Protein AF-A0A950MMM9-F1 (afdb_monomer)

Radius of gyration: 18.59 Å; Cα contacts (8 Å, |Δi|>4): 87; chains: 1; bounding box: 39×16×58 Å

Solvent-accessible surface area (backbone atoms only — not comparable to full-atom values): 5320 Å² total; per-residue (Å²): 132,58,73,68,58,53,52,53,50,51,52,51,49,53,52,50,49,23,52,51,36,28,52,47,13,61,76,68,73,34,65,69,38,33,50,53,17,49,55,50,52,47,50,68,50,50,56,55,61,66,41,40,32,41,52,48,6,57,76,69,64,32,95,50,37,70,60,23,38,48,39,33,62,76,36,52,94,40,66,67,40,40,52,53,16,34,53,57,23,70,57,68,68,82,74,66,75,81,116

pLDDT: mean 90.29, std 10.93, range [43.12, 96.94]

Secondary structure (DSSP, 8-state):
--HHHHHHHHHHHHHHHHHHHHHHHHHTT-HHHHHHHHHHHHHHHHHHHHHHHHHHHHHTT-TTHHHHHHHHHHHTT-HHHHHHHHHHHH--GGGSTT-

Mean predicted aligned error: 5.84 Å

Structure (mmCIF, N/CA/C/O backbone):
data_AF-A0A950MMM9-F1
#
_entry.id   AF-A0A950MMM9-F1
#
loop_
_atom_site.group_PDB
_atom_site.id
_atom_site.type_symbol
_atom_site.label_atom_id
_atom_site.label_alt_id
_atom_site.label_comp_id
_atom_site.label_asym_id
_atom_site.label_entity_id
_atom_site.label_seq_id
_atom_site.pdbx_PDB_ins_code
_atom_site.Cartn_x
_atom_site.Cartn_y
_atom_site.Cartn_z
_atom_site.occupancy
_atom_site.B_iso_or_equiv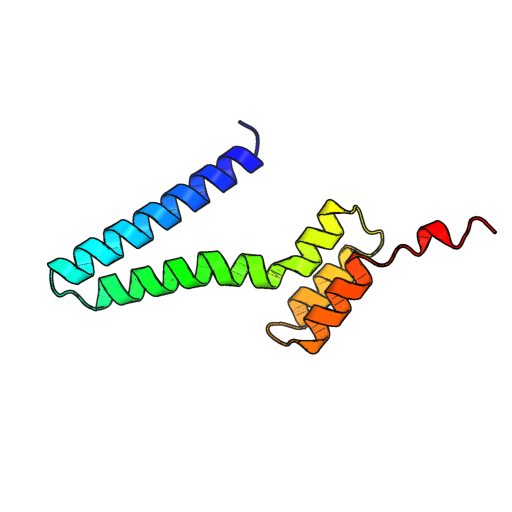
_atom_site.auth_seq_id
_atom_site.auth_comp_id
_atom_site.auth_asym_id
_atom_site.auth_atom_id
_atom_site.pdbx_PDB_model_num
ATOM 1 N N . MET A 1 1 ? 19.305 -3.671 13.507 1.00 60.25 1 MET A N 1
ATOM 2 C CA . MET A 1 1 ? 18.526 -2.594 12.846 1.00 60.25 1 MET A CA 1
ATOM 3 C C . MET A 1 1 ? 17.059 -2.783 13.193 1.00 60.25 1 MET A C 1
ATOM 5 O O . MET A 1 1 ? 16.646 -3.932 13.318 1.00 60.25 1 MET A O 1
ATOM 9 N N . LYS A 1 2 ? 16.277 -1.714 13.401 1.00 84.38 2 LYS A N 1
ATOM 10 C CA . LYS A 1 2 ? 14.838 -1.880 13.657 1.00 84.38 2 LYS A CA 1
ATOM 11 C C . LYS A 1 2 ? 14.160 -2.321 12.349 1.00 84.38 2 LYS A C 1
ATOM 13 O O . LYS A 1 2 ? 14.544 -1.816 11.295 1.00 84.38 2 LYS A O 1
ATOM 18 N N . PRO A 1 3 ? 13.149 -3.208 12.377 1.00 82.56 3 PRO A N 1
ATOM 19 C CA . PRO A 1 3 ? 12.454 -3.665 11.166 1.00 82.56 3 PRO A CA 1
ATOM 20 C C . PRO A 1 3 ? 11.926 -2.514 10.295 1.00 82.56 3 PRO A C 1
ATOM 22 O O . PRO A 1 3 ? 11.953 -2.580 9.072 1.00 82.56 3 PRO A O 1
ATOM 25 N N . VAL A 1 4 ? 11.514 -1.416 10.933 1.00 84.06 4 VAL A N 1
ATOM 26 C CA . VAL A 1 4 ? 11.041 -0.195 10.266 1.00 84.06 4 VAL A CA 1
ATOM 27 C C . VAL A 1 4 ? 12.139 0.480 9.437 1.00 84.06 4 VAL A C 1
ATOM 29 O O . VAL A 1 4 ? 11.857 0.975 8.349 1.00 84.06 4 VAL A O 1
ATOM 32 N N . ASP A 1 5 ? 13.384 0.486 9.915 1.00 89.88 5 ASP A N 1
ATOM 33 C CA . ASP A 1 5 ? 14.507 1.109 9.202 1.00 89.88 5 ASP A CA 1
ATOM 34 C C . ASP A 1 5 ? 14.873 0.299 7.952 1.00 89.88 5 ASP A C 1
ATOM 36 O O . ASP A 1 5 ? 15.177 0.868 6.906 1.00 89.88 5 ASP A O 1
ATOM 40 N N . LEU A 1 6 ? 14.758 -1.032 8.039 1.00 89.62 6 LEU A N 1
ATOM 41 C CA . LEU A 1 6 ? 14.946 -1.935 6.904 1.00 89.62 6 LEU A CA 1
ATOM 42 C C . LEU A 1 6 ? 13.879 -1.708 5.823 1.00 89.62 6 LEU A C 1
ATOM 44 O O . LEU A 1 6 ? 14.220 -1.578 4.651 1.00 89.62 6 LEU A O 1
ATOM 48 N N . ILE A 1 7 ? 12.602 -1.610 6.213 1.00 88.00 7 ILE A N 1
ATOM 49 C CA . ILE A 1 7 ? 11.490 -1.365 5.279 1.00 88.00 7 ILE A CA 1
ATOM 50 C C . ILE A 1 7 ? 11.658 -0.011 4.583 1.00 88.00 7 ILE A C 1
ATOM 52 O O . ILE A 1 7 ? 11.528 0.071 3.366 1.00 88.00 7 ILE A O 1
ATOM 56 N N . LYS A 1 8 ? 11.991 1.046 5.333 1.00 88.06 8 LYS A N 1
ATOM 57 C CA . LYS A 1 8 ? 12.254 2.377 4.761 1.00 88.06 8 LYS A CA 1
ATOM 58 C C . LYS A 1 8 ? 13.406 2.349 3.759 1.00 88.06 8 LYS A C 1
ATOM 60 O O . LYS A 1 8 ? 13.271 2.914 2.678 1.00 88.06 8 LYS A O 1
ATOM 65 N N . GLY A 1 9 ? 14.508 1.680 4.104 1.00 91.06 9 GLY A N 1
ATOM 66 C CA . GLY A 1 9 ? 15.646 1.510 3.202 1.00 91.06 9 GLY A CA 1
ATOM 67 C C . GLY A 1 9 ? 15.256 0.774 1.922 1.00 91.06 9 GLY A C 1
ATOM 68 O O . GLY A 1 9 ? 15.588 1.226 0.832 1.00 91.06 9 GLY A O 1
ATOM 69 N N . LEU A 1 10 ? 14.482 -0.306 2.040 1.00 90.75 10 LEU A N 1
ATOM 70 C CA . LEU A 1 10 ? 14.015 -1.077 0.891 1.00 90.75 10 LEU A CA 1
ATOM 71 C C . LEU A 1 10 ? 13.089 -0.256 -0.017 1.00 90.75 10 LEU A C 1
ATOM 73 O O . LEU A 1 10 ? 13.301 -0.238 -1.225 1.00 90.75 10 LEU A O 1
ATOM 77 N N . LEU A 1 11 ? 12.126 0.484 0.542 1.00 92.12 11 LEU A N 1
ATOM 78 C CA . LEU A 1 11 ? 11.259 1.382 -0.232 1.00 92.12 11 LEU A CA 1
ATOM 79 C C . LEU A 1 11 ? 12.064 2.469 -0.958 1.00 92.12 11 LEU A C 1
ATOM 81 O O . LEU A 1 11 ? 11.802 2.743 -2.126 1.00 92.12 11 LEU A O 1
ATOM 85 N N . ALA A 1 12 ? 13.066 3.055 -0.296 1.00 93.56 12 ALA A N 1
ATOM 86 C CA . ALA A 1 12 ? 13.942 4.050 -0.909 1.00 93.56 12 ALA A CA 1
ATOM 87 C C . ALA A 1 12 ? 14.769 3.461 -2.063 1.00 93.56 12 ALA A C 1
ATOM 89 O O . ALA A 1 12 ? 14.908 4.101 -3.102 1.00 93.56 12 ALA A O 1
ATOM 90 N N . ILE A 1 13 ? 15.270 2.231 -1.911 1.00 94.25 13 ILE A N 1
ATOM 91 C CA . ILE A 1 13 ? 15.993 1.522 -2.975 1.00 94.25 13 ILE A CA 1
ATOM 92 C C . ILE A 1 13 ? 15.065 1.238 -4.159 1.00 94.25 13 ILE A C 1
ATOM 94 O O . ILE A 1 13 ? 15.438 1.520 -5.293 1.00 94.25 13 ILE A O 1
ATOM 98 N N . VAL A 1 14 ? 13.856 0.722 -3.919 1.00 92.62 14 VAL A N 1
ATOM 99 C CA . VAL A 1 14 ? 12.881 0.444 -4.989 1.00 92.62 14 VAL A CA 1
ATOM 100 C C . VAL A 1 14 ? 12.499 1.731 -5.724 1.00 92.62 14 VAL A C 1
ATOM 102 O O . VAL A 1 14 ? 12.439 1.731 -6.951 1.00 92.62 14 VAL A O 1
ATOM 105 N N . LEU A 1 15 ? 12.312 2.839 -5.001 1.00 94.38 15 LEU A N 1
ATOM 106 C CA . LEU A 1 15 ? 12.033 4.146 -5.598 1.00 94.38 15 LEU A CA 1
ATOM 107 C C . LEU A 1 15 ? 13.208 4.648 -6.449 1.00 94.38 15 LEU A C 1
ATOM 109 O O . LEU A 1 15 ? 13.004 5.099 -7.574 1.00 94.38 15 LEU A O 1
ATOM 113 N N . ALA A 1 16 ? 14.439 4.540 -5.941 1.00 95.38 16 ALA A N 1
ATOM 114 C CA . ALA A 1 16 ? 15.635 4.912 -6.690 1.00 95.38 16 ALA A CA 1
ATOM 115 C C . ALA A 1 16 ? 15.802 4.052 -7.952 1.00 95.38 16 ALA A C 1
ATOM 117 O O . ALA A 1 16 ? 16.111 4.581 -9.016 1.00 95.38 16 ALA A O 1
ATOM 118 N N . LEU A 1 17 ? 15.544 2.745 -7.861 1.00 94.69 17 LEU A N 1
ATOM 119 C CA . LEU A 1 17 ? 15.566 1.834 -9.004 1.00 94.69 17 LEU A CA 1
ATOM 120 C C . LEU A 1 17 ? 14.508 2.203 -10.041 1.00 94.69 17 LEU A C 1
ATOM 122 O O . LEU A 1 17 ? 14.845 2.286 -11.216 1.00 94.69 17 LEU A O 1
ATOM 126 N N . ALA A 1 18 ? 13.268 2.474 -9.626 1.00 93.94 18 ALA A N 1
ATOM 127 C CA . ALA A 1 18 ? 12.215 2.921 -10.535 1.00 93.94 18 ALA A CA 1
ATOM 128 C C . ALA A 1 18 ? 12.632 4.209 -11.265 1.00 93.94 18 ALA A C 1
ATOM 130 O O . ALA A 1 18 ? 12.520 4.298 -12.484 1.00 93.94 18 ALA A O 1
ATOM 131 N N . PHE A 1 19 ? 13.206 5.174 -10.543 1.00 96.12 19 PHE A N 1
ATOM 132 C CA . PHE A 1 19 ? 13.686 6.423 -11.131 1.00 96.12 19 PHE A CA 1
ATOM 133 C C . PHE A 1 19 ? 14.841 6.218 -12.124 1.00 96.12 19 PHE A C 1
ATOM 135 O O . PHE A 1 19 ? 14.818 6.768 -13.224 1.00 96.12 19 PHE A O 1
ATOM 142 N N . LEU A 1 20 ? 15.834 5.394 -11.776 1.00 96.56 20 LEU A N 1
ATOM 143 C CA . LEU A 1 20 ? 16.960 5.076 -12.661 1.00 96.56 20 LEU A CA 1
ATOM 144 C C . LEU A 1 20 ? 16.512 4.307 -13.908 1.00 96.56 20 LEU A C 1
ATOM 146 O O . LEU A 1 20 ? 16.988 4.593 -15.006 1.00 96.56 20 LEU A O 1
ATOM 150 N N . LEU A 1 21 ? 15.582 3.362 -13.752 1.00 95.62 21 LEU A N 1
ATOM 151 C CA . LEU A 1 21 ? 15.020 2.582 -14.851 1.00 95.62 21 LEU A CA 1
ATOM 152 C C . LEU A 1 21 ? 14.221 3.477 -15.807 1.00 95.62 21 LEU A C 1
ATOM 154 O O . LEU A 1 21 ? 14.354 3.356 -17.023 1.00 95.62 21 LEU A O 1
ATOM 158 N N . TRP A 1 22 ? 13.452 4.421 -15.258 1.00 96.94 22 TRP A N 1
ATOM 159 C CA . TRP A 1 22 ? 12.728 5.425 -16.030 1.00 96.94 22 TRP A CA 1
ATOM 160 C C . TRP A 1 22 ? 13.674 6.341 -16.814 1.00 96.94 22 TRP A C 1
ATOM 162 O O . TRP A 1 22 ? 13.478 6.534 -18.015 1.00 96.94 22 TRP A O 1
ATOM 172 N N . LEU A 1 23 ? 14.726 6.861 -16.167 1.00 96.81 23 LEU A N 1
ATOM 173 C CA . LEU A 1 23 ? 15.753 7.678 -16.823 1.00 96.81 23 LEU A CA 1
ATOM 174 C C . LEU A 1 23 ? 16.409 6.909 -17.969 1.00 96.81 23 LEU A C 1
ATOM 176 O O . LEU A 1 23 ? 16.454 7.398 -19.097 1.00 96.81 23 LEU A O 1
ATOM 180 N N . TYR A 1 24 ? 16.877 5.692 -17.694 1.00 96.62 24 TYR A N 1
ATOM 181 C CA . TYR A 1 24 ? 17.512 4.848 -18.698 1.00 96.62 24 TYR A CA 1
ATOM 182 C C . TYR A 1 24 ? 16.571 4.557 -19.870 1.00 96.62 24 TYR A C 1
ATOM 184 O O . TYR A 1 24 ? 16.946 4.788 -21.015 1.00 96.62 24 TYR A O 1
ATOM 192 N N . GLY A 1 25 ? 15.340 4.117 -19.596 1.00 96.06 25 GLY A N 1
ATOM 193 C CA . GLY A 1 25 ? 14.349 3.823 -20.630 1.00 96.06 25 GLY A CA 1
ATOM 194 C C . GLY A 1 25 ? 14.028 5.036 -21.503 1.00 96.06 25 GLY A C 1
ATOM 195 O O . GLY A 1 25 ? 13.925 4.908 -22.721 1.00 96.06 25 GLY A O 1
ATOM 196 N N . THR A 1 26 ? 13.956 6.223 -20.896 1.00 95.19 26 THR A N 1
ATOM 197 C CA . THR A 1 26 ? 13.692 7.484 -21.602 1.00 95.19 26 THR A CA 1
ATOM 198 C C . THR A 1 26 ? 14.847 7.860 -22.530 1.00 95.19 26 THR A C 1
ATOM 200 O O . THR A 1 26 ? 14.623 8.138 -23.705 1.00 95.19 26 THR A O 1
ATOM 203 N N . PHE A 1 27 ? 16.092 7.833 -22.041 1.00 96.94 27 PHE A N 1
ATOM 204 C CA . PHE A 1 27 ? 17.260 8.225 -22.842 1.00 96.94 27 PHE A CA 1
ATOM 205 C C . PHE A 1 27 ? 17.694 7.164 -23.860 1.00 96.94 27 PHE A C 1
ATOM 207 O O . PHE A 1 27 ? 18.234 7.512 -24.906 1.00 96.94 27 PHE A O 1
ATOM 214 N N . ALA A 1 28 ? 17.454 5.882 -23.581 1.00 96.56 28 ALA A N 1
ATOM 215 C CA . ALA A 1 28 ? 17.767 4.774 -24.483 1.00 96.56 28 ALA A CA 1
ATOM 216 C C . ALA A 1 28 ? 16.629 4.447 -25.469 1.00 96.56 28 ALA A C 1
ATOM 218 O O . ALA A 1 28 ? 16.776 3.526 -26.270 1.00 96.56 28 ALA A O 1
ATOM 219 N N . ASN A 1 29 ? 15.507 5.176 -25.413 1.00 94.81 29 ASN A N 1
ATOM 220 C CA . ASN A 1 29 ? 14.304 4.940 -26.216 1.00 94.81 29 ASN A CA 1
ATOM 221 C C . ASN A 1 29 ? 13.761 3.499 -26.092 1.00 94.81 29 ASN A C 1
ATOM 223 O O . ASN A 1 29 ? 13.377 2.869 -27.076 1.00 94.81 29 ASN A O 1
ATOM 227 N N . GLN A 1 30 ? 13.761 2.976 -24.864 1.00 96.12 30 GLN A N 1
ATOM 228 C CA . GLN A 1 30 ? 13.312 1.631 -24.509 1.00 96.12 30 GLN A CA 1
ATOM 229 C C . GLN A 1 30 ? 12.007 1.728 -23.697 1.00 96.12 30 GLN A C 1
ATOM 231 O O . GLN A 1 30 ? 12.057 1.898 -22.471 1.00 96.12 30 GLN A O 1
ATOM 236 N N . PRO A 1 31 ? 10.831 1.650 -24.348 1.00 94.94 31 PRO A N 1
ATOM 237 C CA . PRO A 1 31 ? 9.544 1.894 -23.697 1.00 94.94 3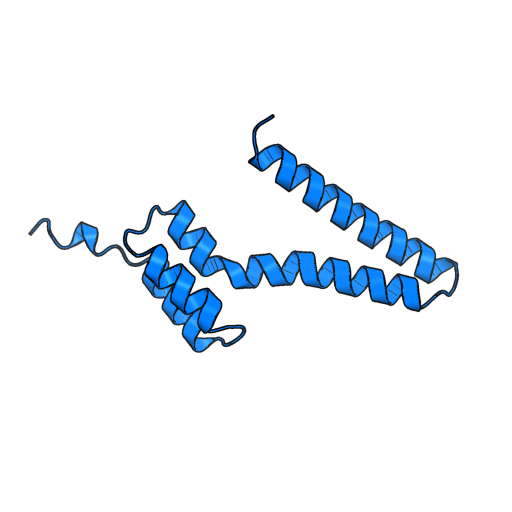1 PRO A CA 1
ATOM 238 C C . PRO A 1 31 ? 9.230 0.879 -22.592 1.00 94.94 31 PRO A C 1
ATOM 240 O O . PRO A 1 31 ? 8.659 1.260 -21.574 1.00 94.94 31 PRO A O 1
ATOM 243 N N . ASP A 1 32 ? 9.678 -0.372 -22.723 1.00 96.56 32 ASP A N 1
ATOM 244 C CA . ASP A 1 32 ? 9.436 -1.421 -21.724 1.00 96.56 32 ASP A CA 1
ATOM 245 C C . ASP A 1 32 ? 10.027 -1.072 -20.348 1.00 96.56 32 ASP A C 1
ATOM 247 O O . ASP A 1 32 ? 9.412 -1.332 -19.308 1.00 96.56 32 ASP A O 1
ATOM 251 N N . PHE A 1 33 ? 11.197 -0.422 -20.319 1.00 93.88 33 PHE A N 1
ATOM 252 C CA . PHE A 1 33 ? 11.815 0.047 -19.076 1.00 93.88 33 PHE A CA 1
ATOM 253 C C . PHE A 1 33 ? 11.055 1.226 -18.470 1.00 93.88 33 PHE A C 1
ATOM 255 O O . PHE A 1 33 ? 10.876 1.281 -17.255 1.00 93.88 33 PHE A O 1
ATOM 262 N N . VAL A 1 34 ? 10.549 2.136 -19.304 1.00 94.94 34 VAL A N 1
ATOM 263 C CA . VAL A 1 34 ? 9.714 3.255 -18.848 1.00 94.94 34 VAL A CA 1
ATOM 264 C C . VAL A 1 34 ? 8.413 2.738 -18.239 1.00 94.94 34 VAL A C 1
ATOM 266 O O . VAL A 1 34 ? 8.053 3.142 -17.134 1.00 94.94 34 VAL A O 1
ATOM 269 N N . THR A 1 35 ? 7.743 1.800 -18.911 1.00 96.31 35 THR A N 1
ATOM 270 C CA . THR A 1 35 ? 6.537 1.154 -18.392 1.00 96.31 35 THR A CA 1
ATOM 271 C C . THR A 1 35 ? 6.843 0.439 -17.085 1.00 96.31 35 THR A C 1
ATOM 273 O O . THR A 1 35 ? 6.208 0.725 -16.080 1.00 96.31 35 THR A O 1
ATOM 276 N N . THR A 1 36 ? 7.869 -0.407 -17.030 1.00 95.38 36 THR A N 1
ATOM 277 C CA . THR A 1 36 ? 8.228 -1.117 -15.791 1.00 95.38 36 THR A CA 1
ATOM 278 C C . THR A 1 36 ? 8.451 -0.155 -14.618 1.00 95.38 36 THR A C 1
ATOM 280 O O . THR A 1 36 ? 7.945 -0.389 -13.520 1.00 95.38 36 THR A O 1
ATOM 283 N N . ALA A 1 37 ? 9.130 0.971 -14.850 1.00 95.06 37 ALA A N 1
ATOM 284 C CA . ALA A 1 37 ? 9.344 1.991 -13.831 1.00 95.06 37 ALA A CA 1
ATOM 285 C C . ALA A 1 37 ? 8.040 2.634 -13.333 1.00 95.06 37 ALA A C 1
ATOM 287 O O . ALA A 1 37 ? 7.888 2.853 -12.130 1.00 95.06 37 ALA A O 1
ATOM 288 N N . MET A 1 38 ? 7.092 2.906 -14.235 1.00 94.38 38 MET A N 1
ATOM 289 C CA . MET A 1 38 ? 5.770 3.429 -13.871 1.00 94.38 38 MET A CA 1
ATOM 290 C C . MET A 1 38 ? 5.016 2.446 -12.978 1.00 94.38 38 MET A C 1
ATOM 292 O O . MET A 1 38 ? 4.549 2.834 -11.914 1.00 94.38 38 MET A O 1
ATOM 296 N N . TRP A 1 39 ? 4.985 1.160 -13.339 1.00 95.00 39 TRP A N 1
ATOM 297 C CA . TRP A 1 39 ? 4.311 0.131 -12.540 1.00 95.00 39 TRP A CA 1
ATOM 298 C C . TRP A 1 39 ? 4.941 -0.029 -11.150 1.00 95.00 39 TRP A C 1
ATOM 300 O O . TRP A 1 39 ? 4.231 -0.222 -10.163 1.00 95.00 39 TRP A O 1
ATOM 310 N N . MET A 1 40 ? 6.269 0.088 -11.046 1.00 92.62 40 MET A N 1
ATOM 311 C CA . MET A 1 40 ? 6.965 0.101 -9.755 1.00 92.62 40 MET A CA 1
ATOM 312 C C . MET A 1 40 ? 6.566 1.313 -8.903 1.00 92.62 40 MET A C 1
ATOM 314 O O . MET A 1 40 ? 6.302 1.161 -7.709 1.00 92.62 40 MET A O 1
ATOM 318 N N . GLY A 1 41 ? 6.505 2.504 -9.505 1.00 92.25 41 GLY A N 1
ATOM 319 C CA . GLY A 1 41 ? 6.053 3.726 -8.838 1.00 92.25 41 GLY A CA 1
ATOM 320 C C . GLY A 1 41 ? 4.599 3.632 -8.374 1.00 92.25 41 GLY A C 1
ATOM 321 O O . GLY A 1 41 ? 4.300 3.921 -7.215 1.00 92.25 41 GLY A O 1
ATOM 322 N N . ASP A 1 42 ? 3.714 3.143 -9.239 1.00 92.44 42 ASP A N 1
ATOM 323 C CA . ASP A 1 42 ? 2.302 2.941 -8.925 1.00 92.44 42 ASP A CA 1
ATOM 324 C C . ASP A 1 42 ? 2.134 1.960 -7.767 1.00 92.44 42 ASP A C 1
ATOM 326 O O . ASP A 1 42 ? 1.425 2.260 -6.810 1.00 92.44 42 ASP A O 1
ATOM 330 N N . ALA A 1 43 ? 2.833 0.823 -7.780 1.00 91.75 43 ALA A N 1
ATOM 331 C CA . ALA A 1 43 ? 2.779 -0.140 -6.683 1.00 91.75 43 ALA A CA 1
ATOM 332 C C . ALA A 1 43 ? 3.238 0.473 -5.348 1.00 91.75 43 ALA A C 1
ATOM 334 O O . ALA A 1 43 ? 2.599 0.249 -4.316 1.00 91.75 43 ALA A O 1
ATOM 335 N N . LEU A 1 44 ? 4.304 1.284 -5.363 1.00 92.19 44 LEU A N 1
ATOM 336 C CA . LEU A 1 44 ? 4.815 1.970 -4.171 1.00 92.19 44 LEU A CA 1
ATOM 337 C C . LEU A 1 44 ? 3.802 2.937 -3.552 1.00 92.19 44 LEU A C 1
ATOM 339 O O . LEU A 1 44 ? 3.819 3.121 -2.337 1.00 92.19 44 LEU A O 1
ATOM 343 N N . VAL A 1 45 ? 2.934 3.553 -4.354 1.00 90.88 45 VAL A N 1
ATOM 344 C CA . VAL A 1 45 ? 1.933 4.521 -3.877 1.00 90.88 45 VAL A CA 1
ATOM 345 C C . VAL A 1 45 ? 0.607 3.837 -3.557 1.00 90.88 45 VAL A C 1
ATOM 347 O O . VAL A 1 45 ? 0.022 4.061 -2.494 1.00 90.88 45 VAL A O 1
ATOM 350 N N . MET A 1 46 ? 0.138 2.976 -4.456 1.00 92.94 46 MET A N 1
ATOM 351 C CA . MET A 1 46 ? -1.183 2.365 -4.385 1.00 92.94 46 MET A CA 1
ATOM 352 C C . MET A 1 46 ? -1.281 1.357 -3.241 1.00 92.94 46 MET A C 1
ATOM 354 O O . MET A 1 46 ?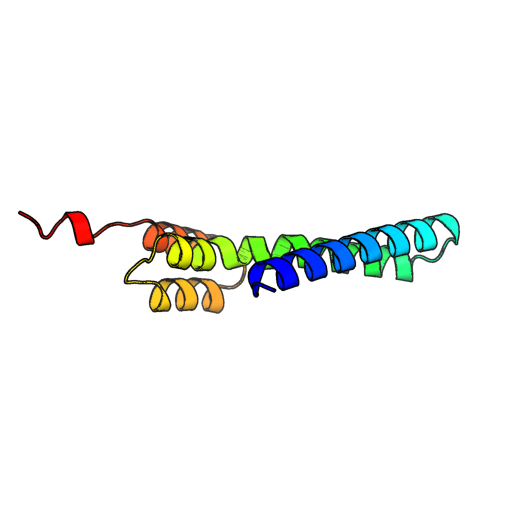 -2.265 1.377 -2.502 1.00 92.94 46 MET A O 1
ATOM 358 N N . ILE A 1 47 ? -0.260 0.516 -3.026 1.00 91.50 47 ILE A N 1
ATOM 359 C CA . ILE A 1 47 ? -0.299 -0.499 -1.960 1.00 91.50 47 ILE A CA 1
ATOM 360 C C . ILE A 1 47 ? -0.452 0.155 -0.573 1.00 91.50 47 ILE A C 1
ATOM 362 O O . ILE A 1 47 ? -1.369 -0.227 0.161 1.00 91.50 47 ILE A O 1
ATOM 366 N N . PRO A 1 48 ? 0.362 1.159 -0.183 1.00 90.25 48 PRO A N 1
ATOM 367 C CA . PRO A 1 48 ? 0.148 1.855 1.081 1.00 90.25 48 PRO A CA 1
ATOM 368 C C . PRO A 1 48 ? -1.186 2.595 1.143 1.00 90.25 48 PRO A C 1
ATOM 370 O O . PRO A 1 48 ? -1.838 2.529 2.182 1.00 90.25 48 PRO A O 1
ATOM 373 N N . ALA A 1 49 ? -1.607 3.261 0.059 1.00 92.81 49 ALA A N 1
ATOM 374 C CA . ALA A 1 49 ? -2.864 4.014 0.017 1.00 92.81 49 ALA A CA 1
ATOM 375 C C . ALA A 1 49 ? -4.074 3.124 0.328 1.00 92.81 49 ALA A C 1
ATOM 377 O O . ALA A 1 49 ? -4.955 3.473 1.117 1.00 92.81 49 ALA A O 1
ATOM 378 N N . TYR A 1 50 ? -4.072 1.919 -0.222 1.00 93.75 50 TYR A N 1
ATOM 379 C CA . TYR A 1 50 ? -5.077 0.914 0.069 1.00 93.75 50 TYR A CA 1
ATOM 380 C C . TYR A 1 50 ? -5.066 0.443 1.514 1.00 93.75 50 TYR A C 1
ATOM 382 O O . TYR A 1 50 ? -6.110 0.284 2.140 1.00 93.75 50 TYR A O 1
ATOM 390 N N . LEU A 1 51 ? -3.878 0.258 2.081 1.00 94.81 51 LEU A N 1
ATOM 391 C CA . LEU A 1 51 ? -3.722 -0.239 3.440 1.00 94.81 51 LEU A CA 1
ATOM 392 C C . LEU A 1 51 ? -3.902 0.841 4.515 1.00 94.81 51 LEU A C 1
ATOM 394 O O . LEU A 1 51 ? -3.846 0.495 5.695 1.00 94.81 51 LEU A O 1
ATOM 398 N N . ILE A 1 52 ? -4.165 2.105 4.150 1.00 95.69 52 ILE A N 1
ATOM 399 C CA . ILE A 1 52 ? -4.343 3.223 5.094 1.00 95.69 52 ILE A CA 1
ATOM 400 C C . ILE A 1 52 ? -5.277 2.861 6.262 1.00 95.69 52 ILE A C 1
ATOM 402 O O . ILE A 1 52 ? -4.816 2.978 7.395 1.00 95.69 52 ILE A O 1
ATOM 406 N N . PRO A 1 53 ? -6.515 2.354 6.070 1.00 96.06 53 PRO A N 1
ATOM 407 C CA . PRO A 1 53 ? -7.405 2.039 7.190 1.00 96.06 53 PRO A CA 1
ATOM 408 C C . PRO A 1 53 ? -6.801 1.029 8.171 1.00 96.06 53 PRO A C 1
ATOM 410 O O . PRO A 1 53 ? -6.869 1.206 9.390 1.00 96.06 53 PRO A O 1
ATOM 413 N N . SER A 1 54 ? -6.156 -0.013 7.641 1.00 95.88 54 SER A N 1
ATOM 414 C CA . SER A 1 54 ? -5.481 -1.050 8.426 1.00 95.88 54 SER A CA 1
ATOM 415 C C . SER A 1 54 ? -4.279 -0.493 9.192 1.00 95.88 54 SER A C 1
ATOM 417 O O . SER A 1 54 ? -4.112 -0.781 10.378 1.00 95.88 54 SER A O 1
ATO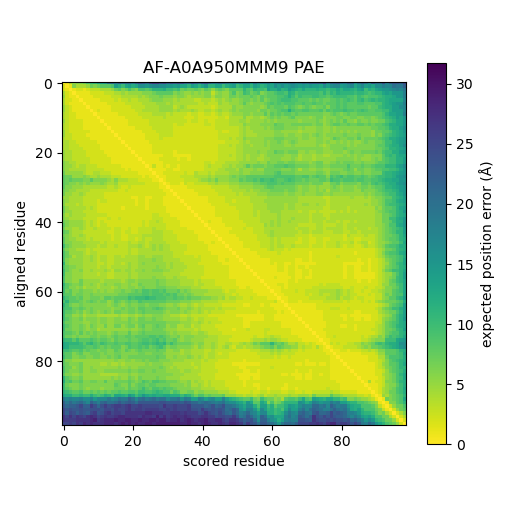M 419 N N . ILE A 1 55 ? -3.457 0.328 8.530 1.00 94.88 55 ILE A N 1
ATOM 420 C CA . ILE A 1 55 ? -2.296 0.993 9.132 1.00 94.88 55 ILE A CA 1
ATOM 421 C C . ILE A 1 55 ? -2.766 1.939 10.237 1.00 94.88 55 ILE A C 1
ATOM 423 O O . ILE A 1 55 ? -2.236 1.892 11.344 1.00 94.88 55 ILE A O 1
ATOM 427 N N . THR A 1 56 ? -3.794 2.751 9.983 1.00 95.25 56 THR A N 1
ATOM 428 C CA . THR A 1 56 ? -4.380 3.653 10.977 1.00 95.25 56 THR A CA 1
ATOM 429 C C . THR A 1 56 ? -4.888 2.877 12.183 1.00 95.25 56 THR A C 1
ATOM 431 O O . THR A 1 56 ? -4.503 3.210 13.301 1.00 95.25 56 THR A O 1
ATOM 434 N N . ALA A 1 57 ? -5.680 1.818 11.985 1.00 95.25 57 ALA A N 1
ATOM 435 C CA . ALA A 1 57 ? -6.184 0.986 13.078 1.00 95.25 57 ALA A CA 1
ATOM 436 C C . ALA A 1 57 ? -5.049 0.393 13.926 1.00 95.25 57 ALA A C 1
ATOM 438 O O . ALA A 1 57 ? -5.164 0.332 15.150 1.00 95.25 57 ALA A O 1
ATOM 439 N N . TRP A 1 58 ? -3.948 -0.014 13.291 1.00 94.12 58 TRP A N 1
ATOM 440 C CA . TRP A 1 58 ? -2.769 -0.522 13.985 1.00 94.12 58 TRP A CA 1
ATOM 441 C C . TRP A 1 58 ? -2.057 0.574 14.791 1.00 94.12 58 TRP A C 1
ATOM 443 O O . TRP A 1 58 ? -1.771 0.373 15.972 1.00 94.12 58 TRP A O 1
ATOM 453 N N . LEU A 1 59 ? -1.838 1.750 14.195 1.00 93.00 59 LEU A N 1
ATOM 454 C CA . LEU A 1 59 ? -1.169 2.888 14.838 1.00 93.00 59 LEU A CA 1
ATOM 455 C C . LEU A 1 59 ? -1.940 3.417 16.051 1.00 93.00 59 LEU A C 1
ATOM 457 O O . LEU A 1 59 ? -1.333 3.749 17.069 1.00 93.00 59 LEU A O 1
ATOM 461 N N . VAL A 1 60 ? -3.271 3.467 15.967 1.00 92.19 60 VAL A N 1
ATOM 462 C CA . VAL A 1 60 ? -4.129 3.928 17.072 1.00 92.19 60 VAL A CA 1
ATOM 463 C C . VAL A 1 60 ? -4.501 2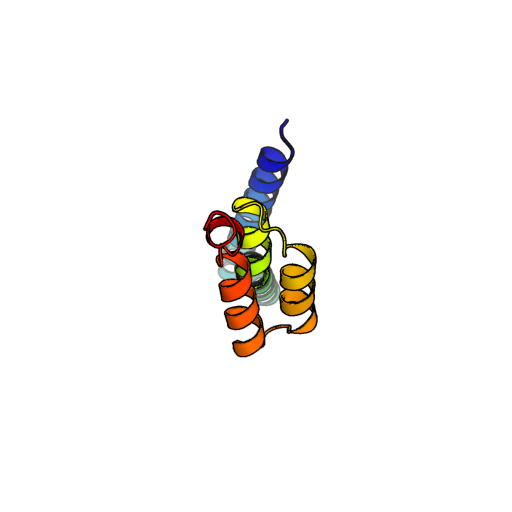.813 18.051 1.00 92.19 60 VAL A C 1
ATOM 465 O O . VAL A 1 60 ? -5.252 3.065 18.987 1.00 92.19 60 VAL A O 1
ATOM 468 N N . LYS A 1 61 ? -3.977 1.591 17.861 1.00 90.44 61 LYS A N 1
ATOM 469 C CA . LYS A 1 61 ? -4.267 0.402 18.684 1.00 90.44 61 LYS A CA 1
ATOM 470 C C . LYS A 1 61 ? -5.768 0.102 18.803 1.00 90.44 61 LYS A C 1
ATOM 472 O O . LYS A 1 61 ? -6.259 -0.234 19.877 1.00 90.44 61 LYS A O 1
ATOM 477 N N . SER A 1 62 ? -6.497 0.214 17.693 1.00 89.31 62 SER A N 1
ATOM 478 C CA . SER A 1 62 ? -7.942 -0.021 17.662 1.00 89.31 62 SER A CA 1
ATOM 479 C C . SER A 1 62 ? -8.290 -1.451 18.113 1.00 89.31 62 SER A C 1
ATOM 481 O O . SER A 1 62 ? -7.719 -2.412 17.581 1.00 89.31 62 SER A O 1
ATOM 483 N N . PRO A 1 63 ? -9.283 -1.644 19.006 1.00 90.31 63 PRO A N 1
ATOM 484 C CA . PRO A 1 63 ? -9.746 -2.979 19.405 1.00 90.31 63 PRO A CA 1
ATOM 485 C C . PRO A 1 63 ? -10.370 -3.756 18.234 1.00 90.31 63 PRO A C 1
ATOM 487 O O . PRO A 1 63 ? -10.494 -4.979 18.280 1.00 90.31 63 PRO A O 1
ATOM 490 N N . ARG A 1 64 ? -10.738 -3.055 17.154 1.00 93.06 64 ARG A N 1
ATOM 491 C CA . ARG A 1 64 ? -11.366 -3.611 15.948 1.00 93.06 64 ARG A CA 1
ATOM 492 C C . ARG A 1 64 ? -10.377 -3.922 14.833 1.00 93.06 64 ARG A C 1
ATOM 494 O O . ARG A 1 64 ? -10.815 -4.164 13.712 1.00 93.06 64 ARG A O 1
ATOM 501 N N . LEU A 1 65 ? -9.069 -3.932 15.106 1.00 94.06 65 LEU A N 1
ATOM 502 C CA . LEU A 1 65 ? -8.032 -4.106 14.082 1.00 94.06 65 LEU A CA 1
ATOM 503 C C . LEU A 1 65 ? -8.324 -5.272 13.126 1.00 94.06 65 LEU A C 1
ATOM 505 O O . LEU A 1 65 ? -8.269 -5.090 11.915 1.00 94.06 65 LEU A O 1
ATOM 509 N N . LYS A 1 66 ? -8.701 -6.447 13.649 1.00 94.44 66 LYS A N 1
ATOM 510 C CA . LYS A 1 66 ? -9.018 -7.624 12.819 1.00 94.44 66 LYS A CA 1
ATOM 511 C C . LYS A 1 66 ? -10.183 -7.364 11.860 1.00 94.44 66 LYS A C 1
ATOM 513 O O . LYS A 1 66 ? -10.094 -7.711 10.688 1.00 94.44 66 LYS A O 1
ATOM 518 N N . THR A 1 67 ? -11.246 -6.727 12.343 1.00 95.19 67 THR A N 1
ATOM 519 C CA . THR A 1 67 ? -12.429 -6.387 11.542 1.00 95.19 67 THR A CA 1
ATOM 520 C C . THR A 1 67 ? -12.113 -5.320 10.497 1.00 95.19 67 THR A C 1
ATOM 522 O O . THR A 1 67 ? -12.526 -5.456 9.350 1.00 95.19 67 THR A O 1
ATOM 525 N N . VAL A 1 68 ? -11.340 -4.290 10.863 1.00 96.06 68 VAL A N 1
ATOM 526 C CA . VAL A 1 68 ? -10.885 -3.250 9.925 1.00 96.06 68 VAL A CA 1
ATOM 527 C C . VAL A 1 68 ? -10.044 -3.869 8.814 1.00 96.06 68 VAL A C 1
ATOM 529 O O . VAL A 1 68 ? -10.316 -3.616 7.646 1.00 96.06 68 VAL A O 1
ATOM 532 N N . VAL A 1 69 ? -9.071 -4.716 9.161 1.00 95.81 69 VAL A N 1
ATOM 533 C CA . VAL A 1 69 ? -8.221 -5.410 8.183 1.00 95.81 69 VAL A CA 1
ATOM 534 C C . VAL A 1 69 ? -9.062 -6.287 7.262 1.00 95.81 69 VAL A C 1
ATOM 536 O O . VAL A 1 69 ? -8.866 -6.245 6.053 1.00 95.81 69 VAL A O 1
ATOM 539 N N . LEU A 1 70 ? -10.020 -7.037 7.810 1.00 96.56 70 LEU A N 1
ATOM 540 C CA . LEU A 1 70 ? -10.892 -7.904 7.023 1.00 96.56 70 LEU A CA 1
ATOM 541 C C . LEU A 1 70 ? -11.715 -7.109 6.005 1.00 96.56 70 LEU A C 1
ATOM 543 O O . LEU A 1 70 ? -11.744 -7.464 4.832 1.00 96.56 70 LEU A O 1
ATOM 547 N N . ILE A 1 71 ? -12.354 -6.021 6.440 1.00 94.94 71 ILE A N 1
ATOM 548 C CA . ILE A 1 71 ? -13.194 -5.188 5.572 1.00 94.94 71 ILE A CA 1
ATO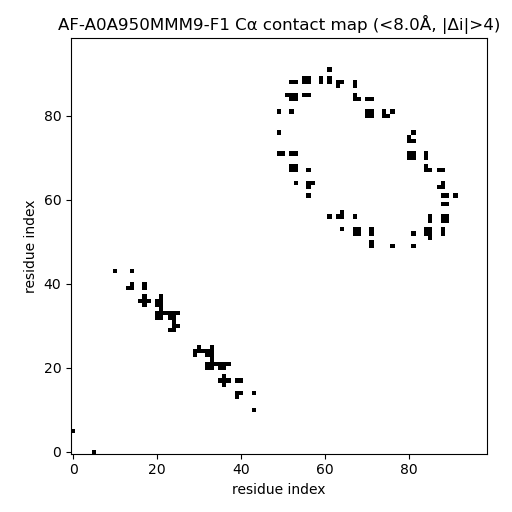M 549 C C . ILE A 1 71 ? -12.347 -4.451 4.539 1.00 94.94 71 ILE A C 1
ATOM 551 O O . ILE A 1 71 ? -12.751 -4.367 3.385 1.00 94.94 71 ILE A O 1
ATOM 555 N N . ASN A 1 72 ? -11.163 -3.972 4.922 1.00 94.81 72 ASN A N 1
ATOM 556 C CA . ASN A 1 72 ? -10.258 -3.308 3.995 1.00 94.81 72 ASN A CA 1
ATOM 557 C C . ASN A 1 72 ? -9.764 -4.279 2.907 1.00 94.81 72 ASN A C 1
ATOM 559 O O . ASN A 1 72 ? -9.851 -3.967 1.724 1.00 94.81 72 ASN A O 1
ATOM 563 N N . VAL A 1 73 ? -9.330 -5.488 3.290 1.00 93.94 73 VAL A N 1
ATOM 564 C CA . VAL A 1 73 ? -8.805 -6.506 2.360 1.00 93.94 73 VAL A CA 1
ATOM 565 C C . VAL A 1 73 ? -9.902 -7.095 1.466 1.00 93.94 73 VAL A C 1
ATOM 567 O O . VAL A 1 73 ? -9.743 -7.147 0.250 1.00 93.94 73 VAL A O 1
ATOM 570 N N . LEU A 1 74 ? -11.038 -7.509 2.034 1.00 95.06 74 LEU A N 1
ATOM 571 C CA . LEU A 1 74 ? -12.144 -8.077 1.248 1.00 95.06 74 LEU A CA 1
ATOM 572 C C . LEU A 1 74 ? -12.894 -7.020 0.434 1.00 95.06 74 LEU A C 1
ATOM 574 O O . LEU A 1 74 ? -13.452 -7.335 -0.613 1.00 95.06 74 LEU A O 1
ATOM 578 N N . GLY A 1 75 ? -12.901 -5.771 0.901 1.00 91.69 75 GLY A N 1
ATOM 579 C CA . GLY A 1 75 ? -13.483 -4.644 0.183 1.00 91.69 75 GLY A CA 1
ATOM 580 C C . GLY A 1 75 ? -12.729 -4.283 -1.096 1.00 91.69 75 GLY A C 1
ATOM 581 O O . GLY A 1 75 ? -13.300 -3.616 -1.958 1.00 91.69 75 GLY A O 1
ATOM 582 N N . GLY A 1 76 ? -11.478 -4.735 -1.246 1.00 90.50 76 GLY A N 1
ATOM 583 C CA . GLY A 1 76 ? -10.652 -4.424 -2.410 1.00 90.50 76 GLY A CA 1
ATOM 584 C C . GLY A 1 76 ? -10.573 -2.917 -2.669 1.00 90.50 76 GLY A C 1
ATOM 585 O O . GLY A 1 76 ? -10.641 -2.103 -1.755 1.00 90.50 76 GLY A O 1
ATOM 586 N N . TRP A 1 77 ? -10.503 -2.519 -3.938 1.00 90.88 77 TRP A N 1
ATOM 587 C CA . TRP A 1 77 ? -10.392 -1.105 -4.323 1.00 90.88 77 TRP A CA 1
ATOM 588 C C . TRP A 1 77 ? -11.692 -0.292 -4.230 1.00 90.88 77 TRP A C 1
ATOM 590 O O . TRP A 1 77 ? -11.789 0.805 -4.783 1.00 90.88 77 TRP A O 1
ATOM 600 N N . LEU A 1 78 ? -12.726 -0.822 -3.574 1.00 94.19 78 LEU A N 1
ATOM 601 C CA . LEU A 1 78 ? -13.999 -0.128 -3.451 1.00 9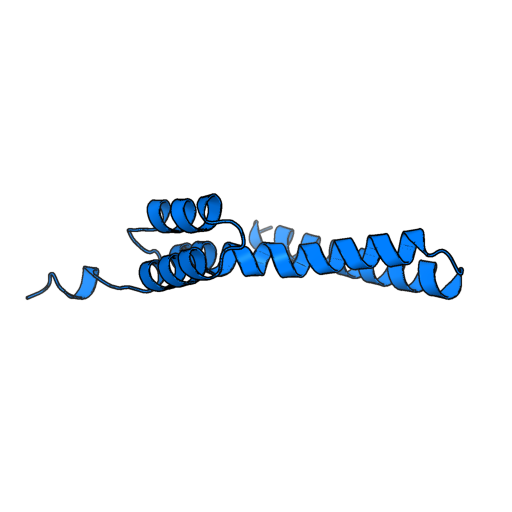4.19 78 LEU A CA 1
ATOM 602 C C . LEU A 1 78 ? -13.910 0.977 -2.396 1.00 94.19 78 LEU A C 1
ATOM 604 O O . LEU A 1 78 ? -13.547 0.751 -1.241 1.00 94.19 78 LEU A O 1
ATOM 608 N N . LEU A 1 79 ? -14.347 2.175 -2.781 1.00 93.56 79 LEU A N 1
ATOM 609 C CA . LEU A 1 79 ? -14.298 3.353 -1.919 1.00 93.56 79 LEU A CA 1
ATOM 610 C C . LEU A 1 79 ? -15.183 3.211 -0.668 1.00 93.56 79 LEU A C 1
ATOM 612 O O . LEU A 1 79 ? -14.789 3.624 0.419 1.00 93.56 79 LEU A O 1
ATOM 616 N N . ILE A 1 80 ? -16.373 2.612 -0.799 1.00 96.12 80 ILE A N 1
ATOM 617 C CA . ILE A 1 80 ? -17.330 2.491 0.313 1.00 96.12 80 ILE A CA 1
ATOM 618 C C . ILE A 1 80 ? -16.767 1.612 1.452 1.00 96.12 80 ILE A C 1
ATOM 620 O O . ILE A 1 80 ? -16.678 2.111 2.577 1.00 96.12 80 ILE A O 1
ATOM 624 N N . PRO A 1 81 ? -16.334 0.354 1.215 1.00 94.69 81 PRO A N 1
ATOM 625 C CA . PRO A 1 81 ? -15.668 -0.454 2.238 1.00 94.69 81 PRO A CA 1
ATOM 626 C C . PRO A 1 81 ? -14.445 0.225 2.851 1.00 94.69 81 PRO A C 1
ATOM 628 O O . PRO A 1 81 ? -14.257 0.147 4.063 1.00 94.69 81 PRO A O 1
ATOM 631 N N . TRP A 1 82 ? -13.653 0.930 2.039 1.00 96.56 82 TRP A N 1
ATOM 632 C CA . TRP A 1 82 ? -12.472 1.649 2.508 1.00 96.56 82 TRP A CA 1
ATOM 633 C C . TRP A 1 82 ? -12.838 2.755 3.510 1.00 96.56 82 TRP A C 1
ATOM 635 O O . TRP A 1 82 ? -12.267 2.824 4.599 1.00 96.56 82 TRP A O 1
ATOM 645 N N . ILE A 1 83 ? -13.850 3.577 3.198 1.00 96.31 83 ILE A N 1
ATOM 646 C CA . ILE A 1 83 ? -14.334 4.642 4.094 1.00 96.31 83 ILE A CA 1
ATOM 647 C C . ILE A 1 83 ? -14.899 4.044 5.385 1.00 96.31 83 ILE A C 1
ATOM 649 O O . ILE A 1 83 ? -14.603 4.537 6.474 1.00 96.31 83 ILE A O 1
ATOM 653 N N . ILE A 1 84 ? -15.680 2.965 5.284 1.00 95.75 84 ILE A N 1
ATOM 654 C CA . ILE A 1 84 ? -16.241 2.273 6.451 1.00 95.75 84 ILE A CA 1
ATOM 655 C C . ILE A 1 84 ? -15.113 1.733 7.341 1.00 95.75 84 ILE A C 1
ATOM 657 O O . ILE A 1 84 ? -15.123 1.964 8.553 1.00 95.75 84 ILE A O 1
ATOM 661 N N . ALA A 1 85 ? -14.117 1.061 6.752 1.00 96.31 85 ALA A N 1
ATOM 662 C CA . ALA A 1 85 ? -12.931 0.565 7.447 1.00 96.31 85 ALA A CA 1
ATOM 663 C C . ALA A 1 85 ? -12.191 1.696 8.169 1.00 96.31 85 ALA A C 1
ATOM 665 O O . ALA A 1 85 ? -11.853 1.550 9.345 1.00 96.31 85 ALA A O 1
ATOM 666 N N . MET A 1 86 ? -12.009 2.841 7.507 1.00 96.44 86 MET A N 1
ATOM 667 C CA . MET A 1 86 ? -11.354 4.009 8.091 1.00 96.44 86 MET A CA 1
ATOM 668 C C . MET A 1 86 ? -12.155 4.585 9.262 1.00 96.44 86 MET A C 1
ATOM 670 O O . MET A 1 86 ? -11.597 4.839 10.328 1.00 96.44 86 MET A O 1
ATOM 674 N N . GLY A 1 87 ? -13.473 4.724 9.106 1.00 94.62 87 GLY A N 1
ATOM 675 C CA . GLY A 1 87 ? -14.366 5.163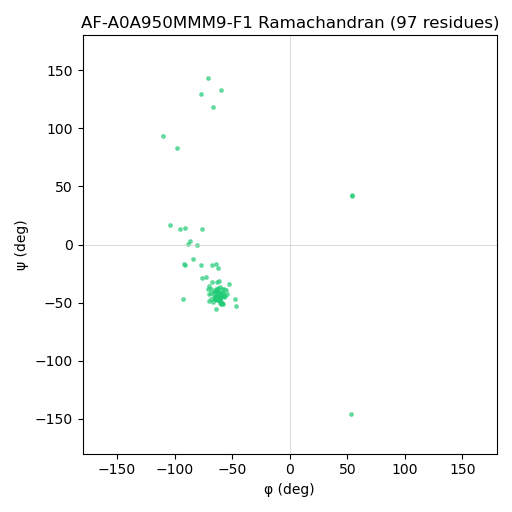 10.177 1.00 94.62 87 GLY A CA 1
ATOM 676 C C . GLY A 1 87 ? -14.273 4.255 11.404 1.00 94.62 87 GLY A C 1
ATOM 677 O O . GLY A 1 87 ? -14.127 4.736 12.524 1.00 94.62 87 GLY A O 1
ATOM 678 N N . MET A 1 88 ? -14.269 2.934 11.209 1.00 93.44 88 MET A N 1
ATOM 679 C CA . MET A 1 88 ? -14.091 1.972 12.304 1.00 93.44 88 MET A CA 1
ATOM 680 C C . MET A 1 88 ? -12.691 2.000 12.921 1.00 93.44 88 MET A C 1
ATOM 682 O O . MET A 1 88 ? -12.569 1.749 14.121 1.00 93.44 88 MET A O 1
ATOM 686 N N . ALA A 1 89 ? -11.653 2.289 12.132 1.00 93.94 89 ALA A N 1
ATOM 687 C CA . ALA A 1 89 ? -10.280 2.392 12.611 1.00 93.94 89 ALA A CA 1
ATOM 688 C C . ALA A 1 89 ? -10.131 3.506 13.654 1.00 93.94 89 ALA A C 1
ATOM 690 O O . ALA A 1 89 ? -9.476 3.299 14.673 1.00 93.94 89 ALA A O 1
ATOM 691 N N . ILE A 1 90 ? -10.765 4.659 13.415 1.00 92.44 90 ILE A N 1
ATOM 692 C CA . ILE A 1 90 ? -10.659 5.851 14.270 1.00 92.44 90 ILE A CA 1
ATOM 693 C C . ILE A 1 90 ? -11.716 5.923 15.379 1.00 92.44 90 ILE A C 1
ATOM 695 O O . ILE A 1 90 ? -11.546 6.689 16.328 1.00 92.44 90 ILE A O 1
ATOM 699 N N . LYS A 1 91 ? -12.812 5.162 15.274 1.00 87.31 91 LYS A N 1
ATOM 700 C CA . LYS A 1 91 ? -13.917 5.211 16.238 1.00 87.31 91 LYS A CA 1
ATOM 701 C C . LYS A 1 91 ? -13.469 4.697 17.615 1.00 87.31 91 LYS A C 1
ATOM 703 O O . LYS A 1 91 ? -13.103 3.530 17.751 1.00 87.31 91 LYS A O 1
ATOM 708 N N . ARG A 1 92 ? -13.543 5.566 18.629 1.00 71.44 92 ARG A N 1
ATOM 709 C CA . ARG A 1 92 ? -13.194 5.277 20.030 1.00 71.44 92 ARG A CA 1
ATOM 710 C C . ARG A 1 92 ? -14.431 4.955 20.865 1.00 71.44 92 ARG A C 1
ATOM 712 O O . ARG A 1 92 ? -15.013 5.833 21.497 1.00 71.44 92 ARG A O 1
ATOM 719 N N . ASP A 1 93 ? -14.876 3.704 20.817 1.00 66.38 93 ASP A N 1
ATOM 720 C CA . ASP A 1 93 ? -16.013 3.236 21.627 1.00 66.38 93 ASP A CA 1
ATOM 721 C C . ASP A 1 93 ? -15.617 2.991 23.097 1.00 66.38 93 ASP A C 1
ATOM 723 O O . ASP A 1 93 ? -16.472 2.988 23.974 1.00 66.38 93 ASP A O 1
ATOM 727 N N . ASP A 1 94 ? -14.320 2.864 23.364 1.00 59.81 94 ASP A N 1
ATOM 728 C CA . ASP A 1 94 ? -13.664 2.753 24.670 1.00 59.81 94 ASP A CA 1
ATOM 729 C C . ASP A 1 94 ? -13.847 3.985 25.577 1.00 59.81 94 ASP A C 1
ATOM 731 O O . ASP A 1 94 ? -13.751 3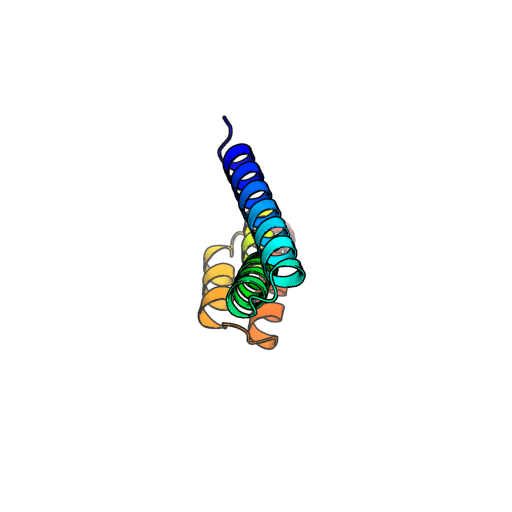.863 26.796 1.00 59.81 94 ASP A O 1
ATOM 735 N N . LEU A 1 95 ? -14.187 5.151 25.015 1.00 56.62 95 LEU A N 1
ATOM 736 C CA . LEU A 1 95 ? -14.514 6.363 25.780 1.00 56.62 95 LEU A CA 1
ATOM 737 C C . LEU A 1 95 ? -15.975 6.421 26.260 1.00 56.62 95 LEU A C 1
ATOM 739 O O . LEU A 1 95 ? -16.301 7.276 27.074 1.00 56.62 95 LEU A O 1
ATOM 743 N N . ARG A 1 96 ? -16.865 5.551 25.762 1.00 56.38 96 ARG A N 1
ATOM 744 C CA . ARG A 1 96 ? -18.303 5.578 26.103 1.00 56.38 96 ARG A CA 1
ATOM 745 C C . ARG A 1 96 ? -18.691 4.706 27.294 1.00 56.38 96 ARG A C 1
ATOM 747 O O . ARG A 1 96 ? -19.772 4.877 27.828 1.00 56.38 96 ARG A O 1
ATOM 754 N N . THR A 1 97 ? -17.840 3.769 27.699 1.00 53.72 97 THR A N 1
ATOM 755 C CA . THR A 1 97 ? -18.105 2.823 28.801 1.00 53.72 97 THR A CA 1
ATOM 756 C C . THR A 1 97 ? -17.636 3.318 30.175 1.00 53.72 97 THR A C 1
ATOM 758 O O . THR A 1 97 ? -17.534 2.515 31.095 1.00 53.72 97 THR A O 1
ATOM 761 N N . GLN A 1 98 ? -17.313 4.609 30.317 1.00 51.41 98 GLN A N 1
ATOM 762 C CA . GLN A 1 98 ? -16.972 5.229 31.608 1.00 51.41 98 GLN A CA 1
ATOM 763 C C . GLN A 1 98 ? -18.097 6.105 32.190 1.00 51.41 98 GLN A C 1
ATOM 765 O O . GLN A 1 98 ? -17.831 6.898 33.090 1.00 51.41 98 GLN A O 1
ATOM 770 N N . GLU A 1 99 ? -19.329 5.957 31.693 1.00 43.12 99 GLU A N 1
ATOM 771 C CA . GLU A 1 99 ? -20.539 6.521 32.314 1.00 43.12 99 GLU A CA 1
ATOM 772 C C . GLU A 1 99 ? -21.306 5.453 33.099 1.00 43.12 99 GLU A C 1
ATOM 774 O O . GLU A 1 99 ? -21.491 4.339 32.551 1.00 43.12 99 GLU A O 1
#

Sequence (99 aa):
MKPVDLIKGLLAIVLALAFLLWLYGTFANQPDFVTTAMWMGDALVMIPAYLIPSITAWLVKSPRLKTVVLINVLGGWLLIPWIIAMGMAIKRDDLRTQE

Foldseek 3Di:
DPVVVVVVVVLVVLLVCLVVLLVCCVVVVPVVSVVVSVVSVCCSPVVVVLCVLLVLLVVVVQPCSVVLVVLSVVVPPPPVSSVVSNCSSPDCPVVVVPD